Protein AF-Q8SPV2-F1 (afdb_monomer_lite)

Foldseek 3Di:
DPVVVWDKFQFDFPPLRCVSVVRDIDTQKDKDAQDWDDDPNDIDRGDIDTDGEALCVVLVPQCCDPVHVNCQVVQLVSVVFDPPDVVSVSSVVSSVRSSNRSVVRCVVVVRDYHYPVRVVVVD

Structure (mmCIF, N/CA/C/O backbone):
data_AF-Q8SPV2-F1
#
_entry.id   AF-Q8SPV2-F1
#
loop_
_atom_site.group_PDB
_atom_site.id
_atom_site.type_symbol
_atom_site.label_atom_id
_atom_site.label_alt_id
_atom_site.label_comp_id
_atom_site.label_asym_id
_atom_site.label_entity_id
_atom_site.label_seq_id
_atom_site.pdbx_PDB_ins_code
_atom_site.Cartn_x
_atom_site.Cartn_y
_atom_site.Cartn_z
_atom_site.occupancy
_atom_site.B_iso_or_equiv
_atom_site.auth_seq_id
_atom_site.auth_comp_id
_atom_site.auth_asym_id
_atom_site.auth_atom_id
_atom_site.pdbx_PDB_model_num
ATOM 1 N N . LEU A 1 1 ? -4.321 -11.024 -19.271 1.00 85.75 1 LEU A N 1
ATOM 2 C CA . LEU A 1 1 ? -3.113 -11.814 -18.948 1.00 85.75 1 LEU A CA 1
ATOM 3 C C . LEU A 1 1 ? -3.567 -13.180 -18.457 1.00 85.75 1 LEU A C 1
ATOM 5 O O . LEU A 1 1 ? -4.608 -13.216 -17.805 1.00 85.75 1 LEU A O 1
ATOM 9 N N . PRO A 1 2 ? -2.858 -14.268 -18.787 1.00 95.12 2 PRO A N 1
ATOM 10 C CA . PRO A 1 2 ? -3.075 -15.557 -18.138 1.00 95.12 2 PRO A CA 1
ATOM 11 C C . PRO A 1 2 ? -2.968 -15.399 -16.606 1.00 95.12 2 PRO A C 1
ATOM 13 O O . PRO A 1 2 ? -1.993 -14.787 -16.155 1.00 95.12 2 PRO A O 1
ATOM 16 N N . PRO A 1 3 ? -3.959 -15.848 -15.810 1.00 93.06 3 PRO A N 1
ATOM 17 C CA . PRO A 1 3 ? -3.981 -15.630 -14.359 1.00 93.06 3 PRO A CA 1
ATOM 18 C C . PRO A 1 3 ? -2.740 -16.155 -13.629 1.00 93.06 3 PRO A C 1
ATOM 20 O O . PRO A 1 3 ? -2.267 -15.534 -12.687 1.00 93.06 3 PRO A O 1
ATOM 23 N N . GLU A 1 4 ? -2.168 -17.256 -14.105 1.00 94.69 4 GLU A N 1
ATOM 24 C CA . GLU A 1 4 ? -0.961 -17.889 -13.573 1.00 94.69 4 GLU A CA 1
ATOM 25 C C . GLU A 1 4 ? 0.305 -17.025 -13.698 1.00 94.69 4 GLU A C 1
ATOM 27 O O . GLU A 1 4 ? 1.298 -17.291 -13.025 1.00 94.69 4 GLU A O 1
ATOM 32 N N . LEU A 1 5 ? 0.275 -15.986 -14.542 1.00 95.25 5 LEU A N 1
ATOM 33 C CA . LEU A 1 5 ? 1.370 -15.022 -14.683 1.00 95.25 5 LEU A CA 1
ATOM 34 C C . LEU A 1 5 ? 1.222 -13.813 -13.749 1.00 95.25 5 LEU A C 1
ATOM 36 O O . LEU A 1 5 ? 2.138 -12.995 -13.669 1.00 95.25 5 LEU A O 1
ATOM 40 N N . VAL A 1 6 ? 0.082 -13.669 -13.069 1.00 96.44 6 VAL A N 1
ATOM 41 C CA . VAL A 1 6 ? -0.205 -12.531 -12.191 1.00 96.44 6 VAL A CA 1
ATOM 42 C C . VAL A 1 6 ? -0.188 -13.007 -10.747 1.00 96.44 6 VAL A C 1
ATOM 44 O O . VAL A 1 6 ? -1.144 -13.598 -10.254 1.00 96.44 6 VAL A O 1
ATOM 47 N N . LEU A 1 7 ? 0.910 -12.722 -10.052 1.00 97.50 7 LEU A N 1
ATOM 48 C CA . LEU A 1 7 ? 0.982 -12.945 -8.615 1.00 97.50 7 LEU A CA 1
ATOM 49 C C . LEU A 1 7 ? 0.198 -11.847 -7.890 1.00 97.50 7 LEU A C 1
ATOM 51 O O . LEU A 1 7 ? 0.571 -10.674 -7.947 1.00 97.50 7 LEU A O 1
ATOM 55 N N . GLU A 1 8 ? -0.868 -12.237 -7.199 1.00 98.12 8 GLU A N 1
ATOM 56 C CA . GLU A 1 8 ? -1.634 -11.379 -6.296 1.00 98.12 8 GLU A CA 1
ATOM 57 C C . GLU A 1 8 ? -1.388 -11.795 -4.843 1.00 98.12 8 GLU A C 1
ATOM 59 O O . GLU A 1 8 ? -1.315 -12.982 -4.525 1.00 98.12 8 GLU A O 1
ATOM 64 N N . VAL A 1 9 ? -1.283 -10.807 -3.960 1.00 98.62 9 VAL A N 1
ATOM 65 C CA . VAL A 1 9 ? -1.119 -10.964 -2.517 1.00 98.62 9 VAL A CA 1
ATOM 66 C C . VAL A 1 9 ? -2.456 -10.638 -1.848 1.00 98.62 9 VAL A C 1
ATOM 68 O O . VAL A 1 9 ? -2.871 -9.475 -1.891 1.00 98.62 9 VAL A O 1
ATOM 71 N N . PRO A 1 10 ? -3.156 -11.626 -1.260 1.00 98.62 10 PRO A N 1
ATOM 72 C CA . PRO A 1 10 ? -4.283 -11.375 -0.365 1.00 98.62 10 PRO A CA 1
ATOM 73 C C . PRO A 1 10 ? -3.827 -10.549 0.837 1.00 98.62 10 PRO A C 1
ATOM 75 O O . PRO A 1 10 ? -2.730 -10.775 1.343 1.00 98.62 10 PRO A O 1
ATOM 78 N N . LEU A 1 11 ? -4.644 -9.593 1.275 1.00 98.69 11 LEU A N 1
ATOM 79 C CA . LEU A 1 11 ? -4.298 -8.716 2.389 1.00 98.69 11 LEU A CA 1
ATOM 80 C C . LEU A 1 11 ? -4.946 -9.191 3.691 1.00 98.69 11 LEU A C 1
ATOM 82 O O . LEU A 1 11 ? -6.166 -9.318 3.785 1.00 98.69 11 LEU A O 1
ATOM 86 N N . GLU A 1 12 ? -4.115 -9.382 4.706 1.00 98.62 12 GLU A N 1
ATOM 87 C CA . GLU A 1 12 ? -4.478 -9.702 6.080 1.00 98.62 12 GLU A CA 1
ATOM 88 C C . GLU A 1 12 ? -3.715 -8.811 7.070 1.00 98.62 12 GLU A C 1
ATOM 90 O O . GLU A 1 12 ? -2.673 -8.230 6.753 1.00 98.62 12 GLU A O 1
ATOM 95 N N . HIS A 1 13 ? -4.259 -8.669 8.278 1.00 98.69 13 HIS A N 1
ATOM 96 C CA . HIS A 1 13 ? -3.672 -7.839 9.326 1.00 98.69 13 HIS A CA 1
ATOM 97 C C . HIS A 1 13 ? -3.075 -8.723 10.429 1.00 98.69 13 HIS A C 1
ATOM 99 O O . HIS A 1 13 ? -3.737 -9.675 10.843 1.00 98.69 13 HIS A O 1
ATOM 105 N N . PRO A 1 14 ? -1.889 -8.397 10.981 1.00 98.19 14 PRO A N 1
ATOM 106 C CA . PRO A 1 14 ? -1.237 -9.226 12.002 1.00 98.19 14 PRO A CA 1
ATOM 107 C C . PRO A 1 14 ? -2.042 -9.373 13.304 1.00 98.19 14 PRO A C 1
ATOM 109 O O . PRO A 1 14 ? -1.805 -10.298 14.075 1.00 98.19 14 PRO A O 1
ATOM 112 N N . THR A 1 15 ? -2.958 -8.441 13.581 1.00 98.06 15 THR A N 1
ATOM 113 C CA . THR A 1 15 ? -3.743 -8.395 14.832 1.00 98.06 15 THR A CA 1
ATOM 114 C C . THR A 1 15 ? -5.248 -8.198 14.637 1.00 98.06 15 THR A C 1
ATOM 116 O O . THR A 1 15 ? -6.010 -8.407 15.576 1.00 98.06 15 THR A O 1
ATOM 119 N N . LEU A 1 16 ? -5.698 -7.786 13.447 1.00 98.12 16 LEU A N 1
ATOM 120 C CA . LEU A 1 16 ? -7.105 -7.480 13.170 1.00 98.12 16 LEU A CA 1
ATOM 121 C C . LEU A 1 16 ? -7.662 -8.604 12.297 1.00 98.12 16 LEU A C 1
ATOM 123 O O . LEU A 1 16 ? -7.662 -8.507 11.073 1.00 98.12 16 LEU A O 1
ATOM 127 N N . GLU A 1 17 ? -8.110 -9.691 12.926 1.00 96.94 17 GLU A N 1
ATOM 128 C CA . GLU A 1 17 ? -8.537 -10.918 12.228 1.00 96.94 17 GLU A CA 1
ATOM 129 C C . GLU A 1 17 ? -9.635 -10.667 11.180 1.00 96.94 17 GLU A C 1
ATOM 131 O O . GLU A 1 17 ? -9.670 -11.309 10.130 1.00 96.94 17 GLU A O 1
ATOM 136 N N . TRP A 1 18 ? -10.507 -9.685 11.426 1.00 97.62 18 TRP A N 1
ATOM 137 C CA . TRP A 1 18 ? -11.579 -9.307 10.506 1.00 97.62 18 TRP A CA 1
ATOM 138 C C . TRP A 1 18 ? -11.070 -8.702 9.190 1.00 97.62 18 TRP A C 1
ATOM 140 O O . TRP A 1 18 ? -11.817 -8.680 8.214 1.00 97.62 18 TRP A O 1
ATOM 150 N N . PHE A 1 19 ? -9.819 -8.234 9.120 1.00 98.44 19 PHE A N 1
ATOM 151 C CA . PHE A 1 19 ? -9.291 -7.554 7.935 1.00 98.44 19 PHE A CA 1
ATOM 152 C C . PHE A 1 19 ? -9.282 -8.471 6.706 1.00 98.44 19 PHE A C 1
ATOM 154 O O . PHE A 1 19 ? -9.634 -8.040 5.609 1.00 98.44 19 PHE A O 1
ATOM 161 N N . ALA A 1 20 ? -8.973 -9.759 6.892 1.00 97.56 20 ALA A N 1
ATOM 162 C CA . ALA A 1 20 ? -8.993 -10.745 5.811 1.00 97.56 20 ALA A CA 1
ATOM 163 C C . ALA A 1 20 ? -10.398 -10.921 5.197 1.00 97.56 20 ALA A C 1
ATOM 165 O O . ALA A 1 20 ? -10.532 -11.229 4.011 1.00 97.56 20 ALA A O 1
ATOM 166 N N . ALA A 1 21 ? -11.461 -10.668 5.971 1.00 97.44 21 ALA A N 1
ATOM 167 C CA . ALA A 1 21 ? -12.838 -10.751 5.490 1.00 97.44 21 ALA A CA 1
ATOM 168 C C . ALA A 1 21 ? -13.203 -9.629 4.500 1.00 97.44 21 ALA A C 1
ATOM 170 O O . ALA A 1 21 ? -14.190 -9.765 3.778 1.00 97.44 21 ALA A O 1
ATOM 171 N N . LEU A 1 22 ? -12.397 -8.561 4.405 1.00 96.94 22 LEU A N 1
ATOM 172 C CA . LEU A 1 22 ? -12.562 -7.528 3.376 1.00 96.94 22 LEU A CA 1
ATOM 173 C C . LEU A 1 22 ? -12.266 -8.055 1.960 1.00 96.94 22 LEU A C 1
ATOM 175 O O . LEU A 1 22 ? -12.620 -7.403 0.979 1.00 96.94 22 LEU A O 1
ATOM 179 N N . GLY A 1 23 ? -11.602 -9.212 1.830 1.00 97.81 23 GLY A N 1
ATOM 180 C CA . GLY A 1 23 ? -11.307 -9.832 0.534 1.00 97.81 23 GLY A CA 1
ATOM 181 C C . GLY A 1 23 ? -10.368 -9.003 -0.348 1.00 97.81 23 GLY A C 1
ATOM 182 O O . GLY A 1 23 ? -10.370 -9.151 -1.573 1.00 97.81 23 GLY A O 1
ATOM 183 N N . LEU A 1 24 ? -9.586 -8.106 0.260 1.00 98.38 24 LEU A N 1
ATOM 184 C CA . LEU A 1 24 ? -8.650 -7.243 -0.448 1.00 98.38 24 LEU A CA 1
ATOM 185 C C . LEU A 1 24 ? -7.434 -8.040 -0.921 1.00 98.38 24 LEU A C 1
ATOM 187 O O . LEU A 1 24 ? -6.961 -8.962 -0.258 1.00 98.38 24 LEU A O 1
ATOM 191 N N . ARG A 1 25 ? -6.904 -7.650 -2.076 1.00 98.31 25 ARG A N 1
ATOM 192 C CA . ARG A 1 25 ? -5.676 -8.203 -2.647 1.00 98.31 25 ARG A CA 1
ATOM 193 C C . ARG A 1 25 ? -5.008 -7.182 -3.551 1.00 98.31 25 ARG A C 1
ATOM 195 O O . ARG A 1 25 ? -5.683 -6.302 -4.088 1.00 98.31 25 ARG A O 1
ATOM 202 N N . TRP A 1 26 ? -3.701 -7.314 -3.739 1.00 98.62 26 TRP A N 1
ATOM 203 C CA . TRP A 1 26 ? -2.942 -6.45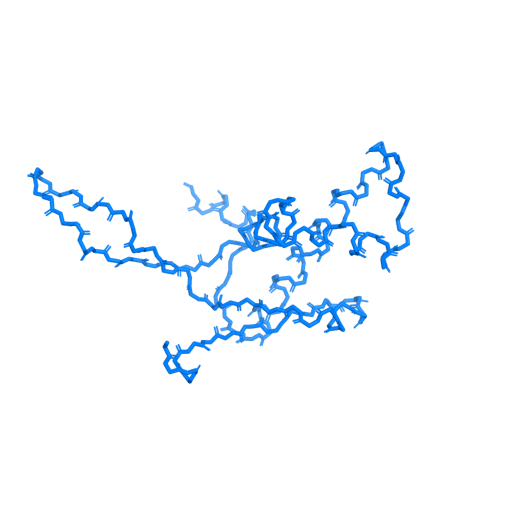6 -4.647 1.00 98.62 26 TRP A CA 1
ATOM 204 C C . TRP A 1 26 ? -1.922 -7.251 -5.459 1.00 98.62 26 TRP A C 1
ATOM 206 O O . TRP A 1 26 ? -1.375 -8.235 -4.973 1.00 98.62 26 TRP A O 1
ATOM 216 N N . TYR A 1 27 ? -1.661 -6.846 -6.699 1.00 97.94 27 TYR A N 1
ATOM 217 C CA . TYR A 1 27 ? -0.673 -7.514 -7.547 1.00 97.94 27 TYR A CA 1
ATOM 218 C C . TYR A 1 27 ? 0.757 -7.195 -7.092 1.00 97.94 27 TYR A C 1
ATOM 220 O O . TYR A 1 27 ? 1.027 -6.123 -6.558 1.00 97.94 27 TYR A O 1
ATOM 228 N N . ALA A 1 28 ? 1.681 -8.130 -7.300 1.00 97.62 28 ALA A N 1
ATOM 229 C CA . ALA A 1 28 ? 3.035 -8.052 -6.751 1.00 97.62 28 ALA A CA 1
ATOM 230 C C . ALA A 1 28 ? 3.945 -7.026 -7.452 1.00 97.62 28 ALA A C 1
ATOM 232 O O . ALA A 1 28 ? 4.822 -6.453 -6.811 1.00 97.62 28 ALA A O 1
ATOM 233 N N . LEU A 1 29 ? 3.768 -6.811 -8.762 1.00 96.88 29 LEU A N 1
ATOM 234 C CA . LEU A 1 29 ? 4.727 -6.079 -9.596 1.00 96.88 29 LEU A CA 1
ATOM 235 C C . LEU A 1 29 ? 4.133 -4.776 -10.173 1.00 96.88 29 LEU A C 1
ATOM 237 O O . LEU A 1 29 ? 3.273 -4.849 -11.055 1.00 96.88 29 LEU A O 1
ATOM 241 N N . PRO A 1 30 ? 4.604 -3.588 -9.746 1.00 97.12 30 PRO A N 1
ATOM 242 C CA . PRO A 1 30 ? 4.230 -2.313 -10.353 1.00 97.12 30 PRO A CA 1
ATOM 243 C C . PRO A 1 30 ? 4.966 -2.099 -11.679 1.00 97.12 30 PRO A C 1
ATOM 245 O O . PRO A 1 30 ? 6.084 -1.583 -11.705 1.00 97.12 30 PRO A O 1
ATOM 248 N N . ALA A 1 31 ? 4.345 -2.488 -12.793 1.00 96.25 31 ALA A N 1
ATOM 2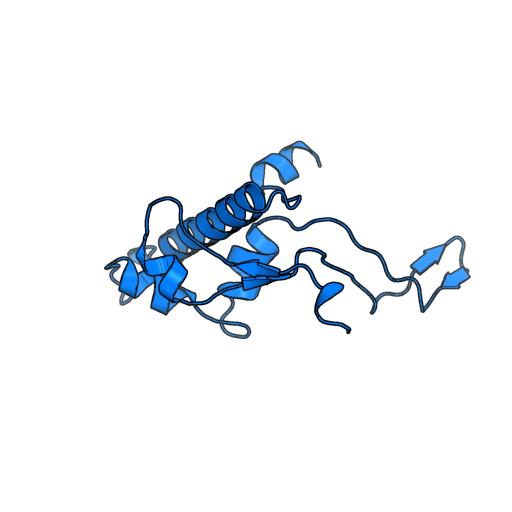49 C CA . ALA A 1 31 ? 4.844 -2.156 -14.127 1.00 96.25 31 ALA A CA 1
ATOM 250 C C . ALA A 1 31 ? 4.274 -0.816 -14.610 1.00 96.25 31 ALA A C 1
ATOM 252 O O . ALA A 1 31 ? 3.057 -0.628 -14.656 1.00 96.25 31 ALA A O 1
ATOM 253 N N . VAL A 1 32 ? 5.156 0.088 -15.032 1.00 97.12 32 VAL A N 1
ATOM 254 C CA . VAL A 1 32 ? 4.800 1.337 -15.712 1.00 97.12 32 VAL A CA 1
ATOM 255 C C . VAL A 1 32 ? 5.067 1.162 -17.201 1.00 97.12 32 VAL A C 1
ATOM 257 O O . VAL A 1 32 ? 6.160 0.770 -17.603 1.00 97.12 32 VAL A O 1
ATOM 260 N N . SER A 1 33 ? 4.064 1.442 -18.031 1.00 97.81 33 SER A N 1
ATOM 261 C CA . SER A 1 33 ? 4.132 1.233 -19.486 1.00 97.81 33 SER A CA 1
ATOM 262 C C . SER A 1 33 ? 3.595 2.411 -20.302 1.00 97.81 33 SER A C 1
ATOM 264 O O . SER A 1 33 ? 3.279 2.252 -21.477 1.00 97.81 33 SER A O 1
ATOM 266 N N . ASN A 1 34 ? 3.432 3.578 -19.679 1.00 97.62 34 ASN A N 1
ATOM 267 C CA . ASN A 1 34 ? 2.841 4.781 -20.275 1.00 97.62 34 ASN A CA 1
ATOM 268 C C . ASN A 1 34 ? 3.767 6.006 -20.177 1.00 97.62 34 ASN A C 1
ATOM 270 O O . ASN A 1 34 ? 3.289 7.139 -20.166 1.00 97.62 34 ASN A O 1
ATOM 274 N N . MET A 1 35 ? 5.078 5.781 -20.082 1.00 97.6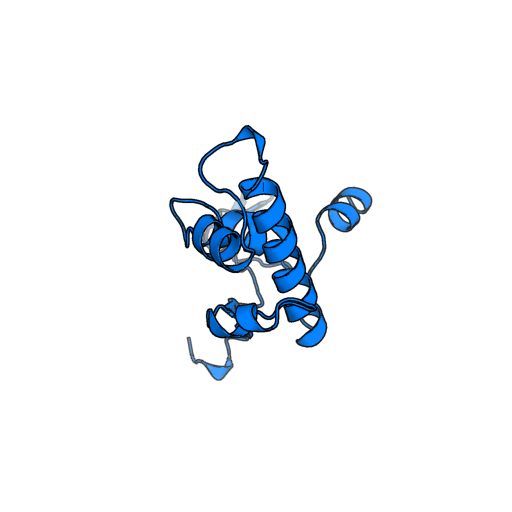9 35 MET A N 1
ATOM 275 C CA . MET A 1 35 ? 6.095 6.831 -20.017 1.00 97.69 35 MET A CA 1
ATOM 276 C C . MET A 1 35 ? 7.047 6.738 -21.212 1.00 97.69 35 MET A C 1
ATOM 278 O O . MET A 1 35 ? 7.349 5.645 -21.687 1.00 97.69 35 MET A O 1
ATOM 282 N N . LEU A 1 36 ? 7.525 7.895 -21.673 1.00 97.88 36 LEU A N 1
ATOM 283 C CA . LEU A 1 36 ? 8.571 8.008 -22.686 1.00 97.88 36 LEU A CA 1
ATOM 284 C C . LEU A 1 36 ? 9.946 7.915 -22.017 1.00 97.88 36 LEU A C 1
ATOM 286 O O . LEU A 1 36 ? 10.221 8.654 -21.072 1.00 97.88 36 LEU A O 1
ATOM 290 N N . LEU A 1 37 ? 10.810 7.039 -22.528 1.00 98.25 37 LEU A N 1
ATOM 291 C CA . LEU A 1 37 ? 12.224 7.007 -22.165 1.00 98.25 37 LEU A CA 1
ATOM 292 C C . LEU A 1 37 ? 13.025 7.811 -23.193 1.00 98.25 37 LEU A C 1
ATOM 294 O O . LEU A 1 37 ? 12.958 7.521 -24.384 1.00 98.25 37 LEU A O 1
ATOM 298 N N . GLU A 1 38 ? 13.806 8.786 -22.735 1.00 98.12 38 GLU A N 1
ATOM 299 C CA . GLU A 1 38 ? 14.710 9.572 -23.579 1.00 98.12 38 GLU A CA 1
ATOM 300 C C . GLU A 1 38 ? 16.166 9.331 -23.163 1.00 98.12 38 GLU A C 1
ATOM 302 O O . GLU A 1 38 ? 16.513 9.460 -21.987 1.00 98.12 38 GLU A O 1
ATOM 307 N N . ILE A 1 39 ? 17.029 8.973 -24.121 1.00 98.12 39 ILE A N 1
ATOM 308 C CA . ILE A 1 39 ? 18.466 8.759 -23.884 1.00 98.12 39 ILE A CA 1
ATOM 309 C C . ILE A 1 39 ? 19.261 9.426 -25.003 1.00 98.12 39 ILE A C 1
ATOM 311 O O . ILE A 1 39 ? 19.208 9.002 -26.156 1.00 98.12 39 ILE A O 1
ATOM 315 N N . GLY A 1 40 ? 20.027 10.465 -24.662 1.00 97.38 40 GLY A N 1
ATOM 316 C CA . GLY A 1 40 ? 20.898 11.151 -25.622 1.00 97.38 40 GLY A CA 1
ATOM 317 C C . GLY A 1 40 ? 20.147 11.788 -26.798 1.00 97.38 40 GLY A C 1
ATOM 318 O O . GLY A 1 40 ? 20.674 11.804 -27.907 1.00 97.38 40 GLY A O 1
ATOM 319 N N . GLY A 1 41 ? 18.917 12.267 -26.574 1.00 97.38 41 GLY A N 1
ATOM 320 C CA . GLY A 1 41 ? 18.049 12.842 -27.608 1.00 97.38 41 GLY A CA 1
ATOM 321 C C . GLY A 1 41 ? 17.314 11.816 -28.480 1.00 97.38 41 GLY A C 1
ATOM 322 O O . GLY A 1 41 ? 16.629 12.207 -29.421 1.00 97.38 41 GLY A O 1
ATOM 323 N N . LEU A 1 42 ? 17.449 10.515 -28.197 1.00 98.12 42 LEU A N 1
ATOM 324 C CA . LEU A 1 42 ? 16.643 9.461 -28.816 1.00 98.12 42 LEU A CA 1
ATOM 325 C C . LEU A 1 42 ? 15.432 9.137 -27.944 1.00 98.12 42 LEU A C 1
ATOM 327 O O . LEU A 1 42 ? 15.564 8.948 -26.734 1.00 98.12 42 LEU A O 1
ATOM 331 N N . GLU A 1 43 ? 14.276 9.013 -28.587 1.00 98.44 43 GLU A N 1
ATOM 332 C CA . GLU A 1 43 ? 12.996 8.711 -27.953 1.00 98.44 43 GLU A CA 1
ATOM 333 C C . GLU A 1 43 ? 12.647 7.220 -28.069 1.00 98.44 43 GLU A C 1
ATOM 335 O O . GLU A 1 43 ? 12.614 6.645 -29.160 1.00 98.44 43 GLU A O 1
ATOM 340 N N . PHE A 1 44 ? 12.326 6.600 -26.934 1.00 98.19 44 PHE A N 1
ATOM 341 C CA . PHE A 1 44 ? 11.885 5.212 -26.815 1.00 98.19 44 PHE A CA 1
ATOM 342 C C . PHE A 1 44 ? 10.465 5.183 -26.221 1.00 98.19 44 PHE A C 1
ATOM 344 O O . PHE A 1 44 ? 10.298 5.068 -25.004 1.00 98.19 44 PHE A O 1
ATOM 351 N N . PRO A 1 45 ? 9.412 5.293 -27.055 1.00 97.75 45 PRO A N 1
ATOM 352 C CA . PRO A 1 45 ? 8.027 5.430 -26.587 1.00 97.75 45 PRO A CA 1
ATOM 353 C C . PRO A 1 45 ? 7.421 4.140 -26.007 1.00 97.75 45 PRO A C 1
ATOM 355 O O . PRO A 1 45 ? 6.325 4.174 -25.456 1.00 97.75 45 PRO A O 1
ATOM 358 N N . ALA A 1 46 ? 8.102 3.000 -26.141 1.00 98.12 46 ALA A N 1
ATOM 359 C CA . ALA A 1 46 ? 7.632 1.690 -25.693 1.00 98.12 46 ALA A CA 1
ATOM 360 C C . ALA A 1 46 ? 8.712 0.975 -24.866 1.00 98.12 46 ALA A C 1
ATOM 362 O O . ALA A 1 46 ? 9.271 -0.037 -25.288 1.00 98.12 46 ALA A O 1
ATOM 363 N N . ALA A 1 47 ? 9.017 1.525 -23.690 1.00 97.75 47 ALA A N 1
ATOM 364 C CA . ALA A 1 47 ? 10.028 1.004 -22.771 1.00 97.75 47 ALA A CA 1
ATOM 365 C C . ALA A 1 47 ? 9.421 0.768 -21.373 1.00 97.75 47 ALA A C 1
ATOM 367 O O . ALA A 1 47 ? 9.642 1.574 -20.469 1.00 97.75 47 ALA A O 1
ATOM 368 N N . PRO A 1 48 ? 8.608 -0.292 -21.181 1.00 97.31 48 PRO A N 1
ATOM 369 C CA . PRO A 1 48 ? 8.035 -0.584 -19.874 1.00 97.31 48 PRO A CA 1
ATOM 370 C C . PRO A 1 48 ? 9.130 -0.931 -18.860 1.00 97.31 48 PRO A C 1
ATOM 372 O O . PRO A 1 48 ? 10.095 -1.624 -19.186 1.00 97.31 48 PRO A O 1
ATOM 375 N N . PHE A 1 49 ? 8.957 -0.482 -17.622 1.00 97.75 49 PHE A N 1
ATOM 376 C CA . PHE A 1 49 ? 9.878 -0.751 -16.519 1.00 97.75 49 PHE A CA 1
ATOM 377 C C . PHE A 1 49 ? 9.108 -1.046 -15.230 1.00 97.75 49 PHE A C 1
ATOM 379 O O . PHE A 1 49 ? 7.925 -0.724 -15.102 1.00 97.75 49 PHE A O 1
ATOM 386 N N . SER A 1 50 ? 9.776 -1.682 -14.272 1.00 97.38 50 SER A N 1
ATOM 387 C CA . SER A 1 50 ? 9.189 -2.033 -12.980 1.00 97.38 50 SER A CA 1
ATOM 388 C C . SER A 1 50 ? 10.226 -1.993 -11.867 1.00 97.38 50 SER A C 1
ATOM 390 O O . SER A 1 50 ? 11.410 -2.229 -12.106 1.00 97.38 50 SER A O 1
ATOM 392 N N . GLY A 1 51 ? 9.751 -1.774 -10.647 1.00 95.69 51 GLY A N 1
ATOM 393 C CA . GLY A 1 51 ? 10.497 -1.997 -9.412 1.00 95.69 51 GLY A CA 1
ATOM 394 C C . GLY A 1 51 ? 9.709 -2.911 -8.479 1.00 95.69 51 GLY A C 1
ATOM 395 O O . GLY A 1 51 ? 9.020 -3.830 -8.920 1.00 95.69 51 GLY A O 1
ATOM 396 N N . TRP A 1 52 ? 9.781 -2.621 -7.188 1.00 97.00 52 TRP A N 1
ATOM 397 C CA . TRP A 1 52 ? 8.905 -3.173 -6.159 1.00 97.00 52 TRP A CA 1
ATOM 398 C C . TRP A 1 52 ? 8.148 -2.034 -5.483 1.00 97.00 52 TRP A C 1
ATOM 400 O O . TRP A 1 52 ? 8.577 -0.882 -5.532 1.00 97.00 52 TRP A O 1
ATOM 410 N N . TYR A 1 53 ? 7.023 -2.363 -4.856 1.00 98.25 53 TYR A N 1
ATOM 411 C CA . TYR A 1 53 ? 6.210 -1.375 -4.160 1.00 98.25 53 TYR A CA 1
ATOM 412 C C . TYR A 1 53 ? 6.895 -0.828 -2.904 1.00 98.25 53 TYR A C 1
ATOM 414 O O . TYR A 1 53 ? 7.544 -1.562 -2.151 1.00 98.25 53 TYR A O 1
ATOM 422 N N . MET A 1 54 ? 6.648 0.448 -2.627 1.00 98.00 54 MET A N 1
ATOM 423 C CA . MET A 1 54 ? 6.644 1.010 -1.283 1.00 98.00 54 MET A CA 1
ATOM 424 C C . MET A 1 54 ? 5.238 0.877 -0.684 1.00 98.00 54 MET A C 1
ATOM 426 O O . MET A 1 54 ? 4.236 1.119 -1.359 1.00 98.00 54 MET A O 1
ATOM 430 N N . SER A 1 55 ? 5.138 0.524 0.599 1.00 97.25 55 SER A N 1
ATOM 431 C CA . SER A 1 55 ? 3.852 0.200 1.238 1.00 97.25 55 SER A CA 1
ATOM 432 C C . SER A 1 55 ? 2.771 1.267 1.085 1.00 97.25 55 SER A C 1
ATOM 434 O O . SER A 1 55 ? 1.618 0.928 0.817 1.00 97.25 55 SER A O 1
ATOM 436 N N . THR A 1 56 ? 3.140 2.545 1.165 1.00 98.00 56 THR A N 1
ATOM 437 C CA . THR A 1 56 ? 2.201 3.671 1.077 1.00 98.00 56 THR A CA 1
ATOM 438 C C . THR A 1 56 ? 1.595 3.849 -0.313 1.00 98.00 56 THR A C 1
ATOM 440 O O . THR A 1 56 ? 0.497 4.399 -0.422 1.00 98.00 56 THR A O 1
ATOM 443 N N . GLU A 1 57 ? 2.227 3.338 -1.375 1.00 98.44 57 GLU A N 1
ATOM 444 C CA . GLU A 1 57 ? 1.624 3.314 -2.713 1.00 98.44 57 GLU A CA 1
ATOM 445 C C . GLU A 1 57 ? 0.343 2.476 -2.717 1.00 98.44 57 GLU A C 1
ATOM 447 O O . GLU A 1 57 ? -0.667 2.875 -3.296 1.00 98.44 57 GLU A O 1
ATOM 452 N N . ILE A 1 58 ? 0.357 1.338 -2.023 1.00 98.56 58 ILE A N 1
ATOM 453 C CA . ILE A 1 58 ? -0.811 0.472 -1.894 1.00 98.56 58 ILE A CA 1
ATOM 454 C C . ILE A 1 58 ? -1.701 0.981 -0.759 1.00 98.56 58 ILE A C 1
ATOM 456 O O . ILE A 1 58 ? -2.839 1.385 -1.000 1.00 98.56 58 ILE A O 1
ATOM 460 N N . GLY A 1 59 ? -1.170 0.988 0.465 1.00 97.56 59 GLY A N 1
ATOM 461 C CA . GLY A 1 59 ? -1.925 1.204 1.692 1.00 97.56 59 GLY A CA 1
ATOM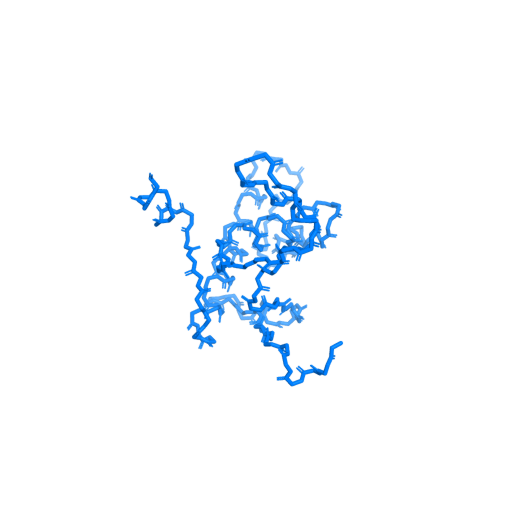 462 C C . GLY A 1 59 ? -2.532 2.594 1.781 1.00 97.56 59 GLY A C 1
ATOM 463 O O . GLY A 1 59 ? -3.710 2.720 2.084 1.00 97.56 59 GLY A O 1
ATOM 464 N N . THR A 1 60 ? -1.774 3.638 1.446 1.00 97.38 60 THR A N 1
ATOM 465 C CA . THR A 1 60 ? -2.257 5.023 1.544 1.00 97.38 60 THR A CA 1
ATOM 466 C C . THR A 1 60 ? -2.914 5.502 0.256 1.00 97.38 60 THR A C 1
ATOM 468 O O . THR A 1 60 ? -3.965 6.128 0.306 1.00 97.38 60 THR A O 1
ATOM 471 N N . ARG A 1 61 ? -2.321 5.239 -0.913 1.00 98.06 61 ARG A N 1
ATOM 472 C CA . ARG A 1 61 ? -2.822 5.811 -2.173 1.00 98.06 61 ARG A CA 1
ATOM 473 C C . ARG A 1 61 ? -3.878 4.929 -2.817 1.00 98.06 61 ARG A C 1
ATOM 475 O O . ARG A 1 61 ? -5.027 5.337 -2.946 1.00 98.06 61 ARG A O 1
ATOM 482 N N . ASN A 1 62 ? -3.515 3.714 -3.220 1.00 98.44 62 ASN A N 1
ATOM 483 C CA . ASN A 1 62 ? -4.430 2.864 -3.978 1.00 98.44 62 ASN A CA 1
ATOM 484 C C . ASN A 1 62 ? -5.673 2.477 -3.167 1.00 98.44 62 ASN A C 1
ATOM 486 O O . ASN A 1 62 ? -6.777 2.526 -3.708 1.00 98.44 62 ASN A O 1
ATOM 490 N N . LEU A 1 63 ? -5.500 2.129 -1.891 1.00 98.44 63 LEU A N 1
ATOM 491 C CA . LEU A 1 63 ? -6.594 1.672 -1.040 1.00 98.44 63 LEU A CA 1
ATOM 492 C C . LEU A 1 63 ? -7.389 2.824 -0.405 1.00 98.44 63 LEU A C 1
ATOM 494 O O . LEU A 1 63 ? -8.619 2.778 -0.413 1.00 98.44 63 LEU A O 1
ATOM 498 N N . CYS A 1 64 ? -6.724 3.863 0.114 1.00 98.00 64 CYS A N 1
ATOM 499 C CA . CYS A 1 64 ? -7.410 4.892 0.907 1.00 98.00 64 CYS A CA 1
ATOM 500 C C . CYS A 1 64 ? -7.881 6.124 0.126 1.00 98.00 64 CYS A C 1
ATOM 502 O O . CYS A 1 64 ? -8.757 6.826 0.630 1.00 98.00 64 CYS A O 1
ATOM 504 N N . ASP A 1 65 ? -7.344 6.423 -1.065 1.00 98.00 65 ASP A N 1
ATOM 505 C CA . ASP A 1 65 ? -7.752 7.637 -1.784 1.00 98.00 65 ASP A CA 1
ATOM 506 C C . ASP A 1 65 ? -9.258 7.583 -2.1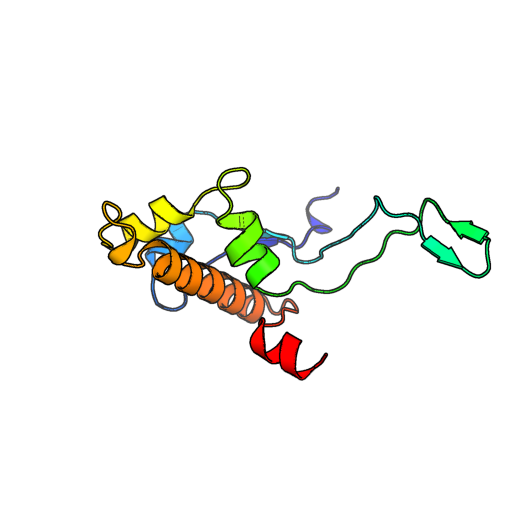51 1.00 98.00 65 ASP A C 1
ATOM 508 O O . ASP A 1 65 ? -9.712 6.582 -2.719 1.00 98.00 65 ASP A O 1
ATOM 512 N N . PRO A 1 66 ? -10.038 8.666 -1.929 1.00 97.12 66 PRO A N 1
ATOM 513 C CA . PRO A 1 66 ? -11.485 8.675 -2.185 1.00 97.12 66 PRO A CA 1
ATOM 514 C C . PRO A 1 66 ? -11.900 8.421 -3.636 1.00 97.12 66 PRO A C 1
ATOM 516 O O . PRO A 1 66 ? -13.019 8.009 -3.914 1.00 97.12 66 PRO A O 1
ATOM 519 N N . HIS A 1 67 ? -10.997 8.693 -4.574 1.00 97.38 67 HIS A N 1
ATOM 520 C CA . HIS A 1 67 ? -11.189 8.496 -6.011 1.00 97.38 67 HIS A CA 1
ATOM 521 C C . HIS A 1 67 ? -10.612 7.154 -6.498 1.00 97.38 67 HIS A C 1
ATOM 523 O O . HIS A 1 67 ? -10.473 6.936 -7.703 1.00 97.38 67 HIS A O 1
ATOM 529 N N . ARG A 1 68 ? -10.226 6.274 -5.566 1.00 98.06 68 ARG A N 1
ATOM 530 C CA . ARG A 1 68 ? -9.717 4.921 -5.808 1.00 98.06 68 ARG A CA 1
ATOM 531 C C . ARG A 1 68 ? -10.622 3.921 -5.083 1.00 98.06 68 ARG A C 1
ATOM 533 O O . ARG A 1 68 ? -11.817 3.918 -5.351 1.00 98.06 68 ARG A O 1
ATOM 540 N N . TYR A 1 69 ? -10.083 3.070 -4.210 1.00 98.00 69 TYR A N 1
ATOM 541 C CA . TYR A 1 69 ? -10.888 2.078 -3.488 1.00 98.00 69 TYR A CA 1
ATOM 542 C C . TYR A 1 69 ? -11.626 2.664 -2.274 1.00 98.00 69 TYR A C 1
ATOM 544 O O . TYR A 1 69 ? -12.645 2.108 -1.884 1.00 98.00 69 TYR A O 1
ATOM 552 N N . ASN A 1 70 ? -11.155 3.785 -1.712 1.00 97.94 70 ASN A N 1
ATOM 553 C CA . ASN A 1 70 ? -11.802 4.520 -0.619 1.00 97.94 70 ASN A CA 1
ATOM 554 C C . ASN A 1 70 ? -12.184 3.670 0.619 1.00 97.94 70 ASN A C 1
ATOM 556 O O . ASN A 1 70 ? -13.222 3.902 1.231 1.00 97.94 70 ASN A O 1
ATOM 560 N N . ILE A 1 71 ? -11.349 2.708 1.028 1.00 97.88 71 ILE A N 1
ATOM 561 C CA . ILE A 1 71 ? -11.686 1.783 2.138 1.00 97.88 71 ILE A CA 1
ATOM 562 C C . ILE A 1 71 ? -11.489 2.381 3.541 1.00 97.88 71 ILE A C 1
ATOM 564 O O . ILE A 1 71 ? -11.681 1.704 4.548 1.00 97.88 71 ILE A O 1
ATOM 568 N N . LEU A 1 72 ? -11.013 3.625 3.623 1.00 97.12 72 LEU A N 1
ATOM 569 C CA . LEU A 1 72 ? -10.490 4.200 4.861 1.00 97.12 72 LEU A CA 1
ATOM 570 C C . LEU A 1 72 ? -11.554 4.282 5.964 1.00 97.12 72 LEU A C 1
ATOM 572 O O . LEU A 1 72 ? -11.258 4.017 7.127 1.00 97.12 72 LEU A O 1
ATOM 576 N N . GLU A 1 73 ? -12.783 4.653 5.601 1.00 96.81 73 GLU A N 1
ATOM 577 C CA . GLU A 1 73 ? -13.899 4.743 6.546 1.00 96.81 73 GLU A CA 1
ATOM 578 C C . GLU A 1 73 ? -14.385 3.360 6.990 1.00 96.81 73 GLU A C 1
ATOM 580 O O . GLU A 1 73 ? -14.586 3.158 8.184 1.00 96.81 73 GLU A O 1
ATOM 585 N N . ASP A 1 74 ? -14.469 2.389 6.075 1.00 97.00 74 ASP A N 1
ATOM 586 C CA . ASP A 1 74 ? -14.868 1.012 6.394 1.00 97.00 74 ASP A CA 1
ATOM 587 C C . ASP A 1 74 ? -13.920 0.385 7.425 1.00 97.00 74 ASP A C 1
ATOM 589 O O . ASP A 1 74 ? -14.351 -0.164 8.440 1.00 97.00 74 ASP A O 1
ATOM 593 N N . VAL A 1 75 ? -12.610 0.543 7.210 1.00 98.00 75 VAL A N 1
ATOM 594 C CA . VAL A 1 75 ? -11.584 0.089 8.158 1.00 98.00 75 VAL A CA 1
ATOM 595 C C . VAL A 1 75 ? -11.727 0.812 9.497 1.00 98.00 75 VAL A C 1
ATOM 597 O O . VAL A 1 75 ? -11.672 0.168 10.542 1.00 98.00 75 VAL A O 1
ATOM 600 N N . ALA A 1 76 ? -11.944 2.130 9.492 1.00 97.81 76 ALA A N 1
ATOM 601 C CA . ALA A 1 76 ? -12.102 2.900 10.723 1.00 97.81 76 ALA A CA 1
ATOM 602 C C . ALA A 1 76 ? -13.326 2.460 11.545 1.00 97.81 76 ALA A C 1
ATOM 604 O O . ALA A 1 76 ? -13.236 2.375 12.771 1.00 97.81 76 ALA A O 1
ATOM 605 N N . VAL A 1 77 ? -14.440 2.133 10.884 1.00 97.06 77 VAL A N 1
ATOM 606 C CA . VAL A 1 77 ? -15.648 1.594 11.526 1.00 97.06 77 VAL A CA 1
ATOM 607 C C . VAL A 1 77 ? -15.380 0.213 12.123 1.00 97.06 77 VAL A C 1
ATOM 609 O O . VAL A 1 77 ? -15.746 -0.035 13.270 1.00 97.06 77 VAL A O 1
ATOM 612 N N . CYS A 1 78 ? -14.691 -0.675 11.403 1.00 97.56 78 CYS A N 1
ATOM 613 C CA . CYS A 1 78 ? -14.306 -1.989 11.930 1.00 97.56 78 CYS A CA 1
ATOM 614 C C . CYS A 1 78 ? -13.305 -1.909 13.099 1.00 97.56 78 CYS A C 1
ATOM 616 O O . CYS A 1 78 ? -13.228 -2.831 13.911 1.00 97.56 78 CYS A O 1
ATOM 618 N N . MET A 1 79 ? -12.561 -0.806 13.208 1.00 97.50 79 MET A N 1
ATOM 619 C CA . MET A 1 79 ? -11.688 -0.485 14.341 1.00 97.50 79 MET A CA 1
ATOM 620 C C . MET A 1 79 ? -12.408 0.229 15.502 1.00 97.50 79 MET A C 1
ATOM 622 O O . MET A 1 79 ? -11.744 0.603 16.468 1.00 97.50 79 MET A O 1
ATOM 626 N N . ASP A 1 80 ? -13.726 0.445 15.413 1.00 96.69 80 ASP A N 1
ATOM 627 C CA . ASP A 1 80 ? -14.528 1.181 16.406 1.00 96.69 80 ASP A CA 1
ATOM 628 C C . ASP A 1 80 ? -14.027 2.626 16.648 1.00 96.69 80 ASP A C 1
ATOM 630 O O . ASP A 1 80 ? -14.028 3.153 17.763 1.00 96.69 80 ASP A O 1
ATOM 634 N N . LEU A 1 81 ? -13.543 3.291 15.590 1.00 96.69 81 LEU A N 1
ATOM 635 C CA . LEU A 1 81 ? -13.076 4.679 15.656 1.00 96.69 81 LEU A CA 1
ATOM 636 C C . LEU A 1 81 ? -14.225 5.679 15.460 1.00 96.69 81 LEU A C 1
ATOM 638 O O . LEU A 1 81 ? -15.104 5.499 14.621 1.00 96.69 81 LEU A O 1
ATOM 642 N N . ASP A 1 82 ? -14.167 6.812 16.170 1.00 94.12 82 ASP A N 1
ATOM 643 C CA . ASP A 1 82 ? -15.098 7.924 15.948 1.00 94.12 82 ASP A CA 1
ATOM 644 C C . ASP A 1 82 ? -14.756 8.689 14.656 1.00 94.12 82 ASP A C 1
ATOM 646 O O . ASP A 1 82 ? -13.858 9.544 14.641 1.00 94.12 82 ASP A O 1
ATOM 650 N N . THR A 1 83 ? -15.499 8.402 13.583 1.00 95.25 83 THR A N 1
ATOM 651 C CA . THR A 1 83 ? -15.314 9.003 12.251 1.00 95.25 83 THR A CA 1
ATOM 652 C C . THR A 1 83 ? -15.931 10.399 12.097 1.00 95.25 83 THR A C 1
ATOM 654 O O . THR A 1 83 ? -15.695 11.080 11.095 1.00 95.25 83 THR A O 1
ATOM 657 N N . ARG A 1 84 ? -16.680 10.890 13.098 1.00 93.56 84 ARG A N 1
ATOM 658 C CA . ARG A 1 84 ? -17.464 12.139 12.993 1.00 93.56 84 ARG A CA 1
ATOM 659 C C . ARG A 1 84 ? -16.614 13.401 13.043 1.00 93.56 84 ARG A C 1
ATOM 661 O O . ARG A 1 84 ? -17.030 14.440 12.535 1.00 93.56 84 ARG A O 1
ATOM 668 N N . THR A 1 85 ? -15.452 13.343 13.693 1.00 91.19 85 THR A N 1
ATOM 669 C CA . THR A 1 85 ? -14.591 14.515 13.897 1.00 91.19 85 THR A CA 1
ATOM 670 C C . THR A 1 85 ? -13.194 14.262 13.359 1.00 91.19 85 THR A C 1
ATOM 672 O O . THR A 1 85 ? -12.586 13.235 13.627 1.00 91.19 85 THR A O 1
ATOM 675 N N . THR A 1 86 ? -12.643 15.214 12.610 1.00 90.56 86 THR A N 1
ATOM 676 C CA . THR A 1 86 ? -11.275 15.100 12.079 1.00 90.56 86 THR A CA 1
ATOM 677 C C . THR A 1 86 ? -10.218 15.161 13.180 1.00 90.56 86 THR A C 1
ATOM 679 O O . THR A 1 86 ? -9.158 14.560 13.046 1.00 90.56 86 THR A O 1
ATOM 682 N N . SER A 1 87 ? -10.518 15.822 14.300 1.00 93.44 87 SER A N 1
ATOM 683 C CA . SER A 1 87 ? -9.641 15.900 15.472 1.00 93.44 87 SER A CA 1
ATOM 684 C C . SER A 1 87 ? -9.402 14.557 16.166 1.00 93.44 87 SER A C 1
ATOM 686 O O . SER A 1 87 ? -8.448 14.451 16.930 1.00 93.44 87 SER A O 1
ATOM 688 N N . SER A 1 88 ? -10.232 13.532 15.921 1.00 94.31 88 SER A N 1
ATOM 689 C CA . SER A 1 88 ? -9.986 12.178 16.441 1.00 94.31 88 SER A CA 1
ATOM 690 C C . SER A 1 88 ? -8.823 11.466 15.731 1.00 94.31 88 SER A C 1
ATOM 692 O O . SER A 1 88 ? -8.360 10.428 16.218 1.00 94.31 88 SER A O 1
ATOM 694 N N . LEU A 1 89 ? -8.354 12.024 14.602 1.00 96.81 89 LEU A N 1
ATOM 695 C CA . LEU A 1 89 ? -7.323 11.458 13.725 1.00 96.81 89 LEU A CA 1
ATOM 696 C C . LEU A 1 89 ? -7.653 10.027 13.282 1.00 96.81 89 LEU A C 1
ATOM 698 O O . LEU A 1 89 ? -6.772 9.184 13.115 1.00 96.81 89 LEU A O 1
ATOM 702 N N . TRP A 1 90 ? -8.945 9.726 13.116 1.00 97.62 90 TRP A N 1
ATOM 703 C CA . TRP A 1 90 ? -9.394 8.392 12.722 1.00 97.62 90 TRP A CA 1
ATOM 704 C C . TRP A 1 90 ? -8.818 7.970 11.366 1.00 97.62 90 TRP A C 1
ATOM 706 O O . TRP A 1 90 ? -8.476 6.805 11.185 1.00 97.62 90 TRP A O 1
ATOM 716 N N . LYS A 1 91 ? -8.656 8.928 10.443 1.00 97.56 91 LYS A N 1
ATOM 717 C CA . LYS A 1 91 ? -8.060 8.699 9.122 1.00 97.56 91 LYS A CA 1
ATOM 718 C C . LYS A 1 91 ? -6.611 8.258 9.242 1.00 97.56 91 LYS A C 1
ATOM 720 O O . LYS A 1 91 ? -6.219 7.283 8.617 1.00 97.56 91 LYS A O 1
ATOM 725 N N . ASP A 1 92 ? -5.835 8.947 10.068 1.00 97.88 92 ASP A N 1
ATOM 726 C CA . ASP A 1 92 ? -4.427 8.636 10.291 1.00 97.88 92 ASP A CA 1
ATOM 727 C C . ASP A 1 92 ? -4.272 7.252 10.931 1.00 97.88 92 ASP A C 1
ATOM 729 O O . ASP A 1 92 ? -3.487 6.435 10.457 1.00 97.88 92 ASP A O 1
ATOM 733 N N . LYS A 1 93 ? -5.084 6.952 11.953 1.00 97.81 93 LYS A N 1
ATOM 734 C CA . LYS A 1 93 ? -5.089 5.644 12.626 1.00 97.81 93 LYS A CA 1
ATOM 735 C C . LYS A 1 93 ? -5.431 4.505 11.666 1.00 97.81 93 LYS A C 1
ATOM 737 O O . LYS 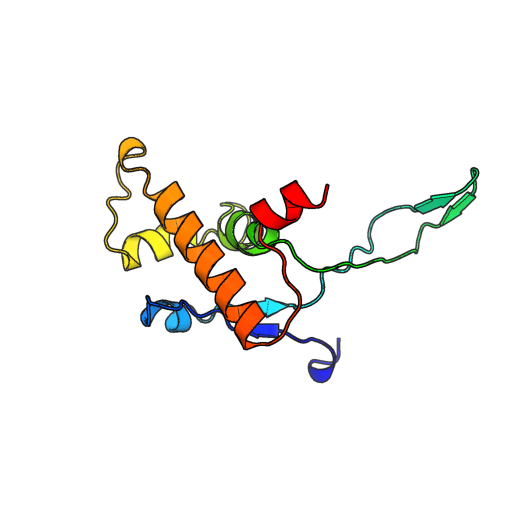A 1 93 ? -4.682 3.538 11.590 1.00 97.81 93 LYS A O 1
ATOM 742 N N . ALA A 1 94 ? -6.519 4.636 10.907 1.00 98.12 94 ALA A N 1
ATOM 743 C CA . ALA A 1 94 ? -6.921 3.619 9.939 1.00 98.12 94 ALA A CA 1
ATOM 744 C C . ALA A 1 94 ? -5.876 3.449 8.823 1.00 98.12 94 ALA A C 1
ATOM 746 O O . ALA A 1 94 ? -5.538 2.324 8.463 1.00 98.12 94 ALA A O 1
ATOM 747 N N . ALA A 1 95 ? -5.306 4.545 8.313 1.00 98.12 95 ALA A N 1
ATOM 748 C CA . ALA A 1 95 ? -4.277 4.487 7.276 1.00 98.12 95 ALA A CA 1
ATOM 749 C C . ALA A 1 95 ? -3.007 3.758 7.749 1.00 98.12 95 ALA A C 1
ATOM 751 O O . ALA A 1 95 ? -2.390 3.040 6.957 1.00 98.12 95 ALA A O 1
ATOM 752 N N . VAL A 1 96 ? -2.617 3.915 9.020 1.00 98.38 96 VAL A N 1
ATOM 753 C CA . VAL A 1 96 ? -1.484 3.182 9.608 1.00 98.38 96 VAL A CA 1
ATOM 754 C C . VAL A 1 96 ? -1.752 1.678 9.634 1.00 98.38 96 VAL A C 1
ATOM 756 O O . VAL A 1 96 ? -0.921 0.925 9.126 1.00 98.38 96 VAL A O 1
ATOM 759 N N . GLU A 1 97 ? -2.911 1.237 10.130 1.00 98.62 97 GLU A N 1
ATOM 760 C CA . GLU A 1 97 ? -3.247 -0.197 10.170 1.00 98.62 97 GLU A CA 1
ATOM 761 C C . GLU A 1 97 ? -3.372 -0.798 8.758 1.00 98.62 97 GLU A C 1
ATOM 763 O O . GLU A 1 97 ? -2.904 -1.906 8.502 1.00 98.62 97 GLU A O 1
ATOM 768 N N . ILE A 1 98 ? -3.906 -0.052 7.783 1.00 98.62 98 ILE A N 1
ATOM 769 C CA . ILE A 1 98 ? -3.966 -0.515 6.384 1.00 98.62 98 ILE A CA 1
ATOM 770 C C . ILE A 1 98 ? -2.556 -0.718 5.814 1.00 98.62 98 ILE A C 1
ATOM 772 O O . ILE A 1 98 ? -2.286 -1.726 5.159 1.00 98.62 98 ILE A O 1
ATOM 776 N N . ASN A 1 99 ? -1.633 0.215 6.070 1.00 98.50 99 ASN A N 1
ATOM 777 C CA . ASN A 1 99 ? -0.239 0.065 5.646 1.00 98.50 99 ASN A CA 1
ATOM 778 C C . ASN A 1 99 ? 0.458 -1.104 6.350 1.00 98.50 99 ASN A C 1
ATOM 780 O O . ASN A 1 99 ? 1.267 -1.794 5.724 1.00 98.50 99 ASN A O 1
ATOM 784 N N . LEU A 1 100 ? 0.139 -1.338 7.626 1.00 98.56 100 LEU A N 1
ATOM 785 C CA . LEU A 1 100 ? 0.645 -2.475 8.389 1.00 98.56 100 LEU A CA 1
ATOM 786 C C . LEU A 1 100 ? 0.157 -3.808 7.803 1.00 98.56 100 LEU A C 1
ATOM 788 O O . LEU A 1 100 ? 0.986 -4.690 7.580 1.00 98.56 100 LEU A O 1
ATOM 792 N N . ALA A 1 101 ? -1.135 -3.931 7.470 1.00 98.69 101 ALA A N 1
ATOM 793 C CA . ALA A 1 101 ? -1.675 -5.096 6.760 1.00 98.69 101 ALA A CA 1
ATOM 794 C C . ALA A 1 101 ? -0.953 -5.340 5.431 1.00 98.69 101 ALA A C 1
ATOM 796 O O . ALA A 1 101 ? -0.536 -6.464 5.151 1.00 98.69 101 ALA A O 1
ATOM 797 N N . VAL A 1 102 ? -0.754 -4.295 4.620 1.00 98.75 102 VAL A N 1
ATOM 798 C CA . VAL A 1 102 ? -0.048 -4.411 3.334 1.00 98.75 102 VAL A CA 1
ATOM 799 C C . VAL A 1 102 ? 1.370 -4.946 3.529 1.00 98.75 102 VAL A C 1
ATOM 801 O O . VAL A 1 102 ? 1.743 -5.929 2.889 1.00 98.75 102 VAL A O 1
ATOM 804 N N . LEU A 1 103 ? 2.156 -4.331 4.420 1.00 98.56 103 LEU A N 1
ATOM 805 C CA . LEU A 1 103 ? 3.531 -4.761 4.692 1.00 98.56 103 LEU A CA 1
ATOM 806 C C . LEU A 1 103 ? 3.580 -6.208 5.182 1.00 98.56 103 LEU A C 1
ATOM 808 O O . LEU A 1 103 ? 4.350 -7.009 4.653 1.00 98.56 103 LEU A O 1
ATOM 812 N N . HIS A 1 104 ? 2.737 -6.541 6.157 1.00 98.62 104 HIS A N 1
ATOM 813 C CA . HIS A 1 104 ? 2.658 -7.876 6.733 1.00 98.62 104 HIS A CA 1
ATOM 814 C C . HIS A 1 104 ? 2.324 -8.935 5.676 1.00 98.62 104 HIS A C 1
ATOM 816 O O . HIS A 1 104 ? 3.030 -9.935 5.547 1.00 98.62 104 HIS A O 1
ATOM 822 N N . SER A 1 105 ? 1.304 -8.673 4.861 1.00 98.75 105 SER A N 1
ATOM 823 C CA . SER A 1 105 ? 0.828 -9.600 3.832 1.00 98.75 105 SER A CA 1
ATOM 824 C C . SER A 1 105 ? 1.882 -9.862 2.760 1.00 98.75 105 SER A C 1
ATOM 826 O O . SER A 1 105 ? 2.130 -11.007 2.384 1.00 98.75 105 SER A O 1
ATOM 828 N N . PHE A 1 106 ? 2.556 -8.809 2.289 1.00 98.62 106 PHE A N 1
ATOM 829 C CA . PHE A 1 106 ? 3.620 -8.942 1.291 1.00 98.62 106 PHE A CA 1
ATOM 830 C C . PHE A 1 106 ? 4.825 -9.706 1.850 1.00 98.62 106 PHE A C 1
ATOM 832 O O . PHE A 1 106 ? 5.373 -10.571 1.162 1.00 98.62 106 PHE A O 1
ATOM 839 N N . GLN A 1 107 ? 5.193 -9.463 3.111 1.00 98.19 107 GLN A N 1
ATOM 840 C CA . GLN A 1 107 ? 6.249 -10.214 3.793 1.00 98.19 107 GLN A CA 1
ATOM 841 C C . GLN A 1 107 ? 5.894 -11.701 3.939 1.00 98.19 107 GLN A C 1
ATOM 843 O O . GLN A 1 107 ? 6.730 -12.556 3.635 1.00 98.19 107 GLN A O 1
ATOM 848 N N . LEU A 1 108 ? 4.659 -12.027 4.336 1.00 98.25 108 LEU A N 1
ATOM 849 C CA . LEU A 1 108 ? 4.182 -13.412 4.435 1.00 98.25 108 LEU A CA 1
ATOM 850 C C . LEU A 1 108 ? 4.170 -14.125 3.080 1.00 98.25 108 LEU A C 1
ATOM 852 O O . LEU A 1 108 ? 4.622 -15.268 2.975 1.00 98.25 108 LEU A O 1
ATOM 856 N N . ALA A 1 109 ? 3.739 -13.428 2.029 1.00 98.06 109 ALA A N 1
ATOM 857 C CA . ALA A 1 109 ? 3.762 -13.923 0.655 1.00 98.06 109 ALA A CA 1
ATOM 858 C C . ALA A 1 109 ? 5.176 -13.978 0.042 1.00 98.06 109 ALA A C 1
ATOM 860 O O . ALA A 1 109 ? 5.332 -14.447 -1.086 1.00 98.06 109 ALA A O 1
ATOM 861 N N . LYS A 1 110 ? 6.210 -13.523 0.769 1.00 98.06 110 LYS A N 1
ATOM 862 C CA . LYS A 1 110 ? 7.606 -13.420 0.305 1.00 98.06 110 LYS A CA 1
ATOM 863 C C . LYS A 1 110 ? 7.747 -12.582 -0.971 1.00 98.06 110 LYS A C 1
ATOM 865 O O . LYS A 1 110 ? 8.596 -12.866 -1.818 1.00 98.06 110 LYS A O 1
ATOM 870 N N . VAL A 1 111 ? 6.919 -11.549 -1.098 1.00 98.25 111 VAL A N 1
ATOM 871 C CA . VAL A 1 111 ? 6.976 -10.565 -2.181 1.00 98.25 111 VAL A CA 1
ATOM 872 C C . VAL A 1 111 ? 7.740 -9.342 -1.692 1.00 98.25 111 VAL A C 1
ATOM 874 O O . VAL A 1 111 ? 7.468 -8.815 -0.614 1.00 98.25 111 VAL A O 1
ATOM 877 N N . THR A 1 112 ? 8.706 -8.885 -2.488 1.00 97.75 112 THR A N 1
ATOM 878 C CA . THR A 1 112 ? 9.520 -7.715 -2.152 1.00 97.75 112 THR A CA 1
ATOM 879 C C . THR A 1 112 ? 8.647 -6.472 -1.999 1.00 97.75 112 THR A C 1
ATOM 881 O O . THR A 1 112 ? 7.902 -6.105 -2.906 1.00 97.75 112 THR A O 1
ATOM 884 N N . ILE A 1 113 ? 8.781 -5.809 -0.855 1.00 98.19 113 ILE A N 1
ATOM 885 C CA . ILE A 1 113 ? 8.144 -4.535 -0.531 1.00 98.19 113 ILE A CA 1
ATOM 886 C C . ILE A 1 113 ? 9.074 -3.754 0.399 1.00 98.19 113 ILE A C 1
ATOM 888 O O . ILE A 1 113 ? 9.850 -4.357 1.145 1.00 98.19 113 ILE A O 1
ATOM 892 N N . VAL A 1 114 ? 8.997 -2.427 0.371 1.00 96.94 114 VAL A N 1
ATOM 893 C CA . VAL A 1 114 ? 9.746 -1.556 1.286 1.00 96.94 114 VAL A CA 1
ATOM 894 C C . VAL A 1 114 ? 8.788 -0.664 2.074 1.00 96.94 114 VAL A C 1
ATOM 896 O O . VAL A 1 114 ? 7.782 -0.191 1.542 1.00 96.94 114 VAL A O 1
ATOM 899 N N . ASP A 1 115 ? 9.066 -0.435 3.355 1.00 96.44 115 ASP A N 1
ATOM 900 C CA . ASP A 1 115 ? 8.359 0.594 4.111 1.00 96.44 115 ASP A CA 1
ATOM 901 C C . ASP A 1 115 ? 8.928 1.987 3.793 1.00 96.44 115 ASP A C 1
ATOM 903 O O . ASP A 1 115 ? 10.067 2.146 3.351 1.00 96.44 115 ASP A O 1
ATOM 907 N N . HIS A 1 116 ? 8.126 3.022 4.015 1.00 94.94 116 HIS A N 1
ATOM 908 C CA . HIS A 1 116 ? 8.489 4.387 3.640 1.00 94.94 116 HIS A CA 1
ATOM 909 C C . HIS A 1 116 ? 9.658 4.970 4.459 1.00 94.94 116 HIS A C 1
ATOM 911 O O . HIS A 1 116 ? 10.355 5.861 3.965 1.00 94.94 116 HIS A O 1
ATOM 917 N N . HIS A 1 117 ? 9.930 4.474 5.672 1.00 95.50 117 HIS A N 1
ATOM 918 C CA . HIS A 1 117 ? 11.087 4.913 6.454 1.00 95.50 117 HIS A CA 1
ATOM 919 C C . HIS A 1 117 ? 12.382 4.283 5.932 1.00 95.50 117 HIS A C 1
ATOM 921 O O . HIS A 1 117 ? 13.350 5.006 5.696 1.00 95.50 117 HIS A O 1
ATOM 927 N N . ALA A 1 118 ? 12.394 2.971 5.676 1.00 92.88 118 ALA A N 1
ATOM 928 C CA . ALA A 1 118 ? 13.536 2.292 5.062 1.00 92.88 118 ALA A CA 1
ATOM 929 C C . ALA A 1 118 ? 13.832 2.824 3.653 1.00 92.88 118 ALA A C 1
ATOM 931 O O . ALA A 1 118 ? 14.999 3.014 3.299 1.00 92.88 118 ALA A O 1
ATOM 932 N N . ALA A 1 119 ? 12.784 3.131 2.878 1.00 92.31 119 ALA A N 1
ATOM 933 C CA . ALA A 1 119 ? 12.929 3.800 1.590 1.00 92.31 119 ALA A CA 1
ATOM 934 C C . ALA A 1 119 ? 13.649 5.144 1.758 1.00 92.31 119 ALA A C 1
ATOM 936 O O . ALA A 1 119 ? 14.652 5.376 1.095 1.00 92.31 119 ALA A O 1
ATOM 937 N N . THR A 1 120 ? 13.208 5.984 2.702 1.00 92.56 120 THR A N 1
ATOM 938 C CA . THR A 1 120 ? 13.824 7.298 2.957 1.00 92.56 120 THR A CA 1
ATOM 939 C C . THR A 1 120 ? 15.295 7.192 3.368 1.00 92.56 120 THR A C 1
ATOM 941 O O . THR A 1 120 ? 16.095 8.020 2.958 1.00 92.56 120 THR A O 1
ATOM 944 N N . VAL A 1 121 ? 15.674 6.179 4.152 1.00 92.38 121 VAL A N 1
ATOM 945 C CA . VAL A 1 121 ? 17.081 5.955 4.549 1.00 92.38 121 VAL A CA 1
ATOM 946 C C . VAL A 1 121 ? 17.962 5.529 3.367 1.00 92.38 121 VAL A C 1
ATOM 948 O O . VAL A 1 121 ? 19.173 5.729 3.399 1.00 92.38 121 VAL A O 1
ATOM 951 N N . SER A 1 122 ? 17.366 4.926 2.339 1.00 82.19 122 SER A N 1
ATOM 952 C CA . SER A 1 122 ? 18.079 4.410 1.166 1.00 82.19 122 SER A CA 1
ATOM 953 C C . SER A 1 122 ? 18.196 5.426 0.017 1.00 82.19 122 SER A C 1
ATOM 955 O O . SER A 1 122 ? 18.855 5.116 -0.976 1.00 82.19 122 SER A O 1
ATOM 957 N N . PHE A 1 123 ? 17.542 6.588 0.134 1.00 78.31 123 PHE A N 1
ATOM 958 C CA . PHE A 1 123 ? 17.550 7.695 -0.833 1.00 78.31 123 PHE A CA 1
ATOM 959 C C . PHE A 1 123 ? 18.621 8.739 -0.495 1.00 78.31 123 PHE A C 1
ATOM 961 O O . PHE A 1 123 ? 19.204 9.288 -1.458 1.00 78.31 123 PHE A O 1
#

Radius of gyration: 17.05 Å; chains: 1; bounding box: 38×34×45 Å

Sequence (123 aa):
LPPELVLEVPLEHPTLEWFAALGLRWYALPAVSNMLLEIGGLEFPAAPFSGWYMSTEIGTRNLCDPHRYNILEDVAVCMDLDTRTTSSLWKDKAAVEINLAVLHSFQLAKVTIVDHHAATVSF

Organism: Ovis aries (NCBI:txid9940)

pLDDT: mean 96.86, std 2.9, range [78.31, 98.75]

Secondary structure (DSSP, 8-state):
--GGG--EEE---SS-GGGGGG--EEES--EE-S--EEETTEEES---EE--EEHHIIIIIITT-TTTT-THHHHHHHTT--TT-GGG-HHHHHHHHHHHHHHHHHHHTT--EE-HHHHHHH-

InterPro domains:
  IPR004030 Nitric oxide synthase, N-terminal [PF02898] (1-123)
  IPR036119 Nitric oxide synthase, N-terminal domain superfamily [SSF56512] (1-123)
  IPR044943 Nitric oxide synthase, domain 1 superfamily [G3DSA:3.90.340.10] (36-123)
  IPR044944 Nitric oxide synthase, domain 3 superfamily [G3DSA:3.90.1230.10] (8-118)
  IPR050607 Nitric Oxide Synthase (NOS) [PTHR43410] (1-123)